Protein AF-A0A6B2XLV7-F1 (afdb_monomer)

Radius of gyration: 21.59 Å; Cα contacts (8 Å, |Δi|>4): 148; chains: 1; bounding box: 48×27×60 Å

Mean predicted aligned error: 5.53 Å

Sequence (142 aa):
NLVAAGLMEIRGSVLVAADGTETEVDAIVFGTGFHVTDMPIADRVVGVDGKTLAEVWKDGMQSLRGATAAGFPNWMTIIGPNTGLGNSSMILMIESQLNYMADYMRQLGVLGGKVALAARPSAINAWNRQVQARMERTVWNT

Structure (mmCIF, N/CA/C/O backbone):
data_AF-A0A6B2XLV7-F1
#
_entry.id   AF-A0A6B2XLV7-F1
#
loop_
_atom_site.group_PDB
_atom_site.id
_atom_site.type_symbol
_atom_site.label_atom_id
_atom_site.label_alt_id
_atom_site.label_comp_id
_atom_site.label_asym_id
_atom_site.label_entity_id
_atom_site.label_seq_id
_atom_site.pdbx_PDB_ins_code
_atom_site.Cartn_x
_atom_site.Cartn_y
_atom_site.Cartn_z
_atom_site.occupancy
_atom_site.B_iso_or_equiv
_atom_site.auth_seq_id
_atom_site.auth_comp_id
_atom_site.auth_asym_id
_atom_site.auth_atom_id
_atom_site.pdbx_PDB_model_num
ATOM 1 N N . ASN A 1 1 ? -13.350 5.713 32.401 1.00 79.94 1 ASN A N 1
ATOM 2 C CA . ASN A 1 1 ? -14.047 4.419 32.257 1.00 79.94 1 ASN A CA 1
ATOM 3 C C . ASN A 1 1 ? -13.657 3.801 30.931 1.00 79.94 1 ASN A C 1
ATOM 5 O O . ASN A 1 1 ? -13.787 4.474 29.920 1.00 79.94 1 ASN A O 1
ATOM 9 N N . LEU A 1 2 ? -13.109 2.586 30.949 1.00 92.56 2 LEU A N 1
ATOM 10 C CA . LEU A 1 2 ? -12.766 1.803 29.758 1.00 92.56 2 LEU A CA 1
ATOM 11 C C . LEU A 1 2 ? -13.745 0.628 29.675 1.00 92.56 2 LEU A C 1
ATOM 13 O O . LEU A 1 2 ? -13.930 -0.055 30.679 1.00 92.56 2 LEU A O 1
ATOM 17 N N . VAL A 1 3 ? -14.325 0.387 28.499 1.00 95.00 3 VAL A N 1
ATOM 18 C CA . VAL A 1 3 ? -15.111 -0.819 28.203 1.00 95.00 3 VAL A CA 1
ATOM 19 C C . VAL A 1 3 ? -14.252 -1.716 27.315 1.00 95.00 3 VAL A C 1
ATOM 21 O O . VAL A 1 3 ? -13.879 -1.320 26.214 1.00 95.00 3 VAL A O 1
ATOM 24 N N . ALA A 1 4 ? -13.879 -2.897 27.810 1.00 95.69 4 ALA A N 1
ATOM 25 C CA . ALA A 1 4 ? -12.957 -3.821 27.139 1.00 95.69 4 ALA A CA 1
ATOM 26 C C . ALA A 1 4 ? -13.686 -4.831 26.226 1.00 95.69 4 ALA A C 1
ATOM 28 O O . ALA A 1 4 ? -13.290 -5.991 26.127 1.00 95.69 4 ALA A O 1
ATOM 29 N N . ALA A 1 5 ? -14.756 -4.385 25.566 1.00 96.50 5 ALA A N 1
ATOM 30 C CA . ALA A 1 5 ? -15.557 -5.156 24.621 1.00 96.50 5 ALA A CA 1
ATOM 31 C C . ALA A 1 5 ? -15.831 -4.310 23.367 1.00 96.50 5 ALA A C 1
ATOM 33 O O . ALA A 1 5 ? -15.890 -3.083 23.434 1.00 96.50 5 ALA A O 1
ATOM 34 N N . GLY A 1 6 ? -15.968 -4.963 22.209 1.00 95.75 6 GLY A N 1
ATOM 35 C CA . GLY A 1 6 ? -16.244 -4.273 20.946 1.00 95.75 6 GLY A CA 1
ATOM 36 C C . GLY A 1 6 ? -17.617 -3.597 20.947 1.00 95.75 6 GLY A C 1
ATOM 37 O O . GLY A 1 6 ? -18.564 -4.120 21.536 1.00 95.75 6 GLY A O 1
ATOM 38 N N . LEU A 1 7 ? -17.731 -2.451 20.271 1.00 96.62 7 LEU A N 1
ATOM 39 C CA . LEU A 1 7 ? -19.017 -1.798 20.018 1.00 96.62 7 LEU A CA 1
ATOM 40 C C . LEU A 1 7 ? -19.861 -2.678 19.084 1.00 96.62 7 LEU A C 1
ATOM 42 O O . LEU A 1 7 ? -19.409 -3.003 17.986 1.00 96.62 7 LEU A O 1
ATOM 46 N N . MET A 1 8 ? -21.074 -3.034 19.507 1.00 97.50 8 MET A N 1
ATOM 47 C CA . MET A 1 8 ? -22.001 -3.865 18.727 1.00 97.50 8 MET A CA 1
ATOM 48 C C . MET A 1 8 ? -23.105 -3.052 18.063 1.00 97.50 8 MET A C 1
ATOM 50 O O . MET A 1 8 ? -23.476 -3.330 16.925 1.00 97.50 8 MET A O 1
ATOM 54 N N . GLU A 1 9 ? -23.650 -2.068 18.775 1.00 97.50 9 GLU A N 1
ATOM 55 C CA . GLU A 1 9 ? -24.818 -1.317 18.325 1.00 97.50 9 GLU A CA 1
ATOM 56 C C . GLU A 1 9 ? -24.784 0.117 18.866 1.00 97.50 9 GLU A C 1
ATOM 58 O O . GLU A 1 9 ? -24.305 0.369 19.974 1.00 97.50 9 GLU A O 1
ATOM 63 N N . ILE A 1 10 ? -25.314 1.057 18.081 1.00 97.81 10 ILE A N 1
ATOM 64 C CA . ILE A 1 10 ? -25.562 2.441 18.492 1.00 97.81 10 ILE A CA 1
ATOM 65 C C . ILE A 1 10 ? -27.080 2.645 18.505 1.00 97.81 10 ILE A C 1
ATOM 67 O O . ILE A 1 10 ? -27.721 2.594 17.453 1.00 97.81 10 ILE A O 1
ATOM 71 N N . ARG A 1 11 ? -27.654 2.888 19.686 1.00 97.38 11 ARG A N 1
ATOM 72 C CA . ARG A 1 11 ? -29.086 3.135 19.911 1.00 97.38 11 ARG A CA 1
ATOM 73 C C . ARG A 1 11 ? -29.302 4.583 20.339 1.00 97.38 11 ARG A C 1
ATOM 75 O O . ARG A 1 11 ? -29.345 4.896 21.526 1.00 97.38 11 ARG A O 1
ATOM 82 N N . GLY A 1 12 ? -29.428 5.490 19.372 1.00 96.06 12 GLY A N 1
ATOM 83 C CA . GLY A 1 12 ? -29.506 6.923 19.675 1.00 96.06 12 GLY A CA 1
ATOM 84 C C . GLY A 1 12 ? -28.223 7.406 20.361 1.00 96.06 12 GLY A C 1
ATOM 85 O O . GLY A 1 12 ? -27.153 7.301 19.767 1.00 96.06 12 GLY A O 1
ATOM 86 N N . SER A 1 13 ? -28.329 7.907 21.596 1.00 96.94 13 SER A N 1
ATOM 87 C CA . SER A 1 13 ? -27.188 8.311 22.438 1.00 96.94 13 SER A CA 1
ATOM 88 C C . SER A 1 13 ? -26.544 7.152 23.209 1.00 96.94 13 SER A C 1
ATOM 90 O O . SER A 1 13 ? -25.517 7.355 23.852 1.00 96.94 13 SER A O 1
ATOM 92 N N . VAL A 1 14 ? -27.106 5.938 23.160 1.00 97.81 14 VAL A N 1
ATOM 93 C CA . VAL A 1 14 ? -26.622 4.782 23.928 1.00 97.81 14 VAL A CA 1
ATOM 94 C C . VAL A 1 14 ? -25.760 3.869 23.058 1.00 97.81 14 VAL A C 1
ATOM 96 O O . VAL A 1 14 ? -26.204 3.354 22.031 1.00 97.81 14 VAL A O 1
ATOM 99 N N . LEU A 1 15 ? -24.523 3.631 23.487 1.00 97.44 15 LEU A N 1
ATOM 100 C CA . LEU A 1 15 ? -23.607 2.650 22.907 1.00 97.44 15 LEU A CA 1
ATOM 101 C C . LEU A 1 15 ? -23.760 1.308 23.620 1.00 97.44 15 LEU A C 1
ATOM 103 O O . LEU A 1 15 ? -23.688 1.270 24.847 1.00 97.44 15 LEU A O 1
ATOM 107 N N . VAL A 1 16 ? -23.913 0.222 22.858 1.00 97.94 16 VAL A N 1
ATOM 108 C CA . VAL A 1 16 ? -24.034 -1.146 23.385 1.00 97.94 16 VAL A CA 1
ATOM 109 C C . VAL A 1 16 ? -22.785 -1.942 23.022 1.00 97.94 16 VAL A C 1
ATOM 111 O O . VAL A 1 16 ? -22.476 -2.138 21.841 1.00 97.94 16 VAL A O 1
ATOM 114 N N . ALA A 1 17 ? -22.056 -2.404 24.033 1.00 97.38 17 ALA A N 1
ATOM 115 C CA . ALA A 1 17 ? -20.879 -3.245 23.865 1.00 97.38 17 ALA A CA 1
ATOM 116 C C . ALA A 1 17 ? -21.243 -4.739 23.784 1.00 97.38 17 ALA A C 1
ATOM 118 O O . ALA A 1 17 ? -22.327 -5.162 24.185 1.00 97.38 17 ALA A O 1
ATOM 119 N N . ALA A 1 18 ? -20.322 -5.562 23.280 1.00 97.81 18 ALA A N 1
ATOM 120 C CA . ALA A 1 18 ? -20.532 -7.003 23.100 1.00 97.81 18 ALA A CA 1
ATOM 121 C C . ALA A 1 18 ? -20.754 -7.789 24.404 1.00 97.81 18 ALA A C 1
ATOM 123 O O . ALA A 1 18 ? -21.301 -8.888 24.365 1.00 97.81 18 ALA A O 1
ATOM 124 N N . ASP A 1 19 ? -20.352 -7.235 25.548 1.00 97.12 19 ASP A N 1
ATOM 125 C CA . ASP A 1 19 ? -20.612 -7.797 26.878 1.00 97.12 19 ASP A CA 1
ATOM 126 C C . ASP A 1 19 ? -21.960 -7.346 27.476 1.00 97.12 19 ASP A C 1
ATOM 128 O O . ASP A 1 19 ? -22.296 -7.724 28.598 1.00 97.12 19 ASP A O 1
ATOM 132 N N . GLY A 1 20 ? -22.741 -6.557 26.729 1.00 96.62 20 GLY A N 1
ATOM 133 C CA . GLY A 1 20 ? -24.017 -5.992 27.161 1.00 96.62 20 GLY A CA 1
ATOM 134 C C . GLY A 1 20 ? -23.899 -4.674 27.929 1.00 96.62 20 GLY A C 1
ATOM 135 O O . GLY A 1 20 ? -24.927 -4.130 28.327 1.00 96.62 20 GLY A O 1
ATOM 136 N N . THR A 1 21 ? -22.691 -4.140 28.137 1.00 97.38 21 THR A N 1
ATOM 137 C CA . THR A 1 21 ? -22.509 -2.826 28.769 1.00 97.38 21 THR A CA 1
ATOM 138 C C . THR A 1 21 ? -23.133 -1.733 27.904 1.00 97.38 21 THR A C 1
ATOM 140 O O . THR A 1 21 ? -22.852 -1.644 26.708 1.00 97.38 21 THR A O 1
ATOM 143 N N . GLU A 1 22 ? -23.933 -0.868 28.525 1.00 97.50 22 GLU A N 1
ATOM 144 C CA . GLU A 1 22 ? -24.535 0.299 27.883 1.00 97.50 22 GLU A CA 1
ATOM 145 C C . GLU A 1 22 ? -23.896 1.592 28.408 1.00 97.50 22 GLU A C 1
ATOM 147 O O . GLU A 1 22 ? -23.592 1.720 29.597 1.00 97.50 22 GLU A O 1
ATOM 152 N N . THR A 1 23 ? -23.635 2.557 27.527 1.00 96.38 23 THR A N 1
ATOM 153 C CA . THR A 1 23 ? -23.081 3.868 27.905 1.00 96.38 23 THR A CA 1
ATOM 154 C C . THR A 1 23 ? -23.735 4.970 27.091 1.00 96.38 23 THR A C 1
ATOM 156 O O . THR A 1 23 ? -23.701 4.935 25.864 1.00 96.38 23 THR A O 1
ATOM 159 N N . GLU A 1 24 ? -24.307 5.959 27.773 1.00 97.31 24 GLU A N 1
ATOM 160 C CA . GLU A 1 24 ? -24.836 7.161 27.134 1.00 97.31 24 GLU A CA 1
ATOM 161 C C . GLU A 1 24 ? -23.705 8.149 26.821 1.00 97.31 24 GLU A C 1
ATOM 163 O O . GLU A 1 24 ? -22.814 8.369 27.647 1.00 97.31 24 GLU A O 1
ATOM 168 N N . VAL A 1 25 ? -23.722 8.715 25.615 1.00 96.50 25 VAL A N 1
ATOM 169 C CA . VAL A 1 25 ? -22.710 9.659 25.132 1.00 96.50 25 VAL A CA 1
ATOM 170 C C . VAL A 1 25 ? -23.345 10.812 24.361 1.00 96.50 25 VAL A C 1
ATOM 172 O O . VAL A 1 25 ? -24.328 10.638 23.644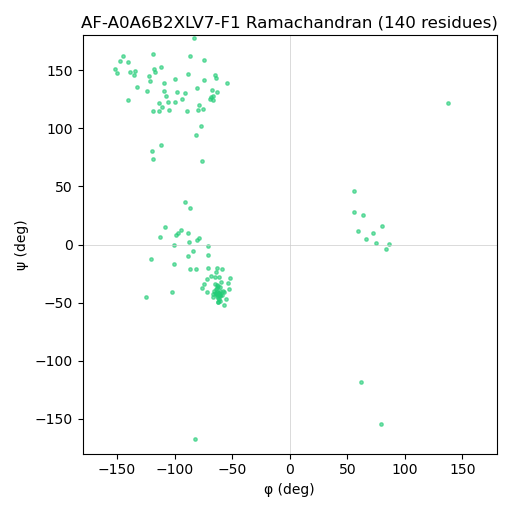 1.00 96.50 25 VAL A O 1
ATOM 175 N N . ASP A 1 26 ? -22.711 11.980 24.436 1.00 98.00 26 ASP A N 1
ATOM 176 C CA . ASP A 1 26 ? -23.093 13.154 23.641 1.00 98.00 26 ASP A CA 1
ATOM 177 C C . ASP A 1 26 ? -22.436 13.170 22.249 1.00 98.00 26 ASP A C 1
ATOM 179 O O . ASP A 1 26 ? -22.897 13.856 21.337 1.00 98.00 26 ASP A O 1
ATOM 183 N N . ALA A 1 27 ? -21.329 12.437 22.073 1.00 96.69 27 ALA A N 1
ATOM 184 C CA . ALA A 1 27 ? -20.563 12.391 20.832 1.00 96.69 27 ALA A CA 1
ATOM 185 C C . ALA A 1 27 ? -19.832 11.053 20.652 1.00 96.69 27 ALA A C 1
ATOM 187 O O . ALA A 1 27 ? -19.408 10.419 21.619 1.00 96.69 27 ALA A O 1
ATOM 188 N N . ILE A 1 28 ? -19.628 10.659 19.390 1.00 95.31 28 ILE A N 1
ATOM 189 C CA . ILE A 1 28 ? -18.915 9.437 18.998 1.00 95.31 28 ILE A CA 1
ATOM 190 C C . ILE A 1 28 ? -17.764 9.814 18.064 1.00 95.31 28 ILE A C 1
ATOM 192 O O . ILE A 1 28 ? -17.957 10.544 17.092 1.00 95.31 28 ILE A O 1
ATOM 196 N N . VAL A 1 29 ? -16.570 9.280 18.334 1.00 95.44 29 VAL A N 1
ATOM 197 C CA . VAL A 1 29 ? -15.388 9.430 17.472 1.00 95.44 29 VAL A CA 1
ATOM 198 C C . VAL A 1 29 ? -14.942 8.051 16.991 1.00 95.44 29 VAL A C 1
ATOM 200 O O . VAL A 1 29 ? -14.496 7.225 17.785 1.00 95.44 29 VAL A O 1
ATOM 203 N N . PHE A 1 30 ? -15.030 7.800 15.682 1.00 94.50 30 PHE A N 1
ATOM 204 C CA . PHE A 1 30 ? -14.564 6.549 15.080 1.00 94.50 30 PHE A CA 1
ATOM 205 C C . PHE A 1 30 ? -13.051 6.576 14.854 1.00 94.50 30 PHE A C 1
ATOM 207 O O . PHE A 1 30 ? -12.557 7.037 13.828 1.00 94.50 30 PHE A O 1
ATOM 214 N N . GLY A 1 31 ? -12.311 6.041 15.823 1.00 93.06 31 GLY A N 1
ATOM 215 C CA . GLY A 1 31 ? -10.873 5.780 15.718 1.00 93.06 31 GLY A CA 1
ATOM 216 C C . GLY A 1 31 ? -10.537 4.419 15.094 1.00 93.06 31 GLY A C 1
ATOM 217 O O . GLY A 1 31 ? -9.551 3.809 15.489 1.00 93.06 31 GLY A O 1
ATOM 218 N N . THR A 1 32 ? -11.359 3.904 14.174 1.00 91.75 32 THR A N 1
ATOM 219 C CA . THR A 1 32 ? -11.266 2.525 13.642 1.00 91.75 32 THR A CA 1
ATOM 220 C C . THR A 1 32 ? -10.203 2.333 12.553 1.00 91.75 32 THR A C 1
ATOM 222 O O . THR A 1 32 ? -10.079 1.242 12.003 1.00 91.75 32 THR A O 1
ATOM 225 N N . GLY A 1 33 ? -9.422 3.371 12.240 1.00 89.94 33 GLY A N 1
ATOM 226 C CA . GLY A 1 33 ? -8.363 3.325 11.230 1.00 89.94 33 GLY A CA 1
ATOM 227 C C . GLY A 1 33 ? -8.873 3.448 9.790 1.00 89.94 33 GLY A C 1
ATOM 228 O O . GLY A 1 33 ? -9.913 4.053 9.538 1.00 89.94 33 GLY A O 1
ATOM 229 N N . PHE A 1 34 ? -8.102 2.902 8.844 1.00 83.88 34 PHE A N 1
ATOM 230 C CA . PHE A 1 34 ? -8.338 2.990 7.398 1.00 83.88 34 PHE A CA 1
ATOM 231 C C . PHE A 1 34 ? -8.016 1.657 6.710 1.00 83.88 34 PHE A C 1
ATOM 233 O O . PHE A 1 34 ? -7.182 0.891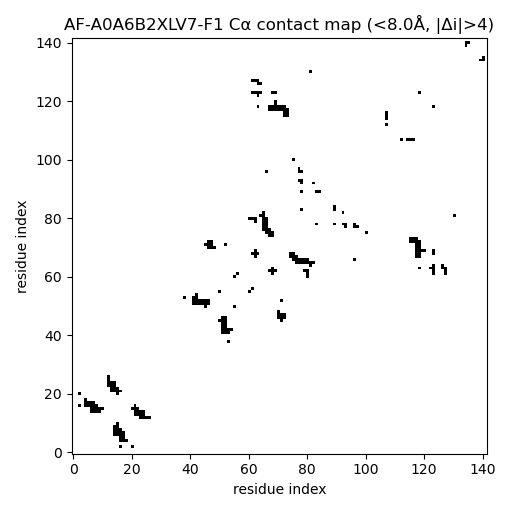 7.197 1.00 83.88 34 PHE A O 1
ATOM 240 N N . HIS A 1 35 ? -8.598 1.419 5.533 1.00 78.19 35 HIS A N 1
ATOM 241 C CA . HIS A 1 35 ? -8.162 0.344 4.640 1.00 78.19 35 HIS A CA 1
ATOM 242 C C . HIS A 1 35 ? -6.883 0.769 3.904 1.00 78.19 35 HIS A C 1
ATOM 244 O O . HIS A 1 35 ? -6.919 1.566 2.972 1.00 78.19 35 HIS A O 1
ATOM 250 N N . VAL A 1 36 ? -5.729 0.272 4.358 1.00 70.19 36 VAL A N 1
ATOM 251 C CA . VAL A 1 36 ? -4.402 0.710 3.870 1.00 70.19 36 VAL A CA 1
ATOM 252 C C . VAL A 1 36 ? -4.005 0.038 2.548 1.00 70.19 36 VAL A C 1
ATOM 254 O O . VAL A 1 36 ? -3.155 0.542 1.821 1.00 70.19 36 VAL A O 1
ATOM 257 N N . THR A 1 37 ? -4.612 -1.103 2.225 1.00 67.69 37 THR A N 1
ATOM 258 C CA . THR A 1 37 ? -4.344 -1.862 0.993 1.00 67.69 37 THR A CA 1
ATOM 259 C C . THR A 1 37 ? -5.207 -1.433 -0.186 1.00 67.69 37 THR A C 1
ATOM 261 O O . THR A 1 37 ? -4.949 -1.866 -1.309 1.00 67.69 37 THR A O 1
ATOM 264 N N . ASP A 1 38 ? -6.217 -0.599 0.049 1.00 71.31 38 ASP A N 1
ATOM 265 C CA . ASP A 1 38 ? -7.111 -0.150 -1.006 1.00 71.31 38 ASP A CA 1
ATOM 266 C C . ASP A 1 38 ? -6.386 0.894 -1.848 1.00 71.31 38 ASP A C 1
ATOM 268 O O . ASP A 1 38 ? -6.029 1.977 -1.381 1.00 71.31 38 ASP A O 1
ATOM 272 N N . MET A 1 39 ? -6.181 0.576 -3.123 1.00 78.88 39 MET A N 1
ATOM 273 C CA . MET A 1 39 ? -5.569 1.485 -4.079 1.00 78.88 39 MET A CA 1
ATOM 274 C C . MET A 1 39 ? -6.560 1.744 -5.219 1.00 78.88 39 MET A C 1
ATOM 276 O O . MET A 1 39 ? -6.412 1.152 -6.283 1.00 78.88 39 MET A O 1
ATOM 280 N N . PRO A 1 40 ? -7.556 2.645 -5.051 1.00 84.38 40 PRO A N 1
ATOM 281 C CA . PRO A 1 40 ? -8.621 2.866 -6.044 1.00 84.38 40 PRO A CA 1
ATOM 282 C C . PRO A 1 40 ? -8.121 3.286 -7.432 1.00 84.38 40 PRO A C 1
ATOM 284 O O . PRO A 1 40 ? -8.820 3.170 -8.435 1.00 84.38 40 PRO A O 1
ATOM 287 N N . ILE A 1 41 ? -6.900 3.824 -7.508 1.00 87.62 41 ILE A N 1
ATOM 288 C CA . ILE A 1 41 ? -6.255 4.133 -8.784 1.00 87.62 41 ILE A CA 1
ATOM 289 C C . ILE A 1 41 ? -5.887 2.860 -9.566 1.00 87.62 41 ILE A C 1
ATOM 291 O O . ILE A 1 41 ? -5.864 2.899 -10.792 1.00 87.62 41 ILE A O 1
ATOM 295 N N . ALA A 1 42 ? -5.648 1.732 -8.893 1.00 91.94 42 ALA A N 1
ATOM 296 C CA . ALA A 1 42 ? -5.240 0.475 -9.513 1.00 91.94 42 ALA A CA 1
ATOM 297 C C . ALA A 1 42 ? -6.318 -0.115 -10.442 1.00 91.94 42 ALA A C 1
ATOM 299 O O . ALA A 1 42 ? -5.969 -0.743 -11.439 1.00 91.94 42 ALA A O 1
ATOM 300 N N . ASP A 1 43 ? -7.601 0.162 -10.191 1.00 94.25 43 ASP A N 1
ATOM 301 C CA . ASP A 1 43 ? -8.705 -0.219 -11.087 1.00 94.25 43 ASP A CA 1
ATOM 302 C C . ASP A 1 43 ? -8.735 0.597 -12.387 1.00 94.25 43 ASP A C 1
ATOM 304 O O . ASP A 1 43 ? -9.343 0.193 -13.375 1.00 94.25 43 ASP A O 1
ATOM 308 N N . ARG A 1 44 ? -8.083 1.766 -12.401 1.00 94.94 44 ARG A N 1
ATOM 309 C CA . ARG A 1 44 ? -8.072 2.691 -13.546 1.00 94.94 44 ARG A CA 1
ATOM 310 C C . ARG A 1 44 ? -6.801 2.606 -14.383 1.00 94.94 44 ARG A C 1
ATOM 312 O O . ARG A 1 44 ? -6.780 3.109 -15.503 1.00 94.94 44 ARG A O 1
ATOM 319 N N . VAL A 1 45 ? -5.735 2.012 -13.851 1.00 96.06 45 VAL A N 1
ATOM 320 C CA . VAL A 1 45 ? -4.468 1.850 -14.571 1.00 96.06 45 VAL A CA 1
ATOM 321 C C . VAL A 1 45 ? -4.508 0.532 -15.333 1.00 96.06 45 VAL A C 1
ATOM 323 O O . VAL A 1 45 ? -4.531 -0.528 -14.717 1.00 96.06 45 VAL A O 1
ATOM 326 N N . VAL A 1 46 ? -4.478 0.602 -16.664 1.00 97.38 46 VAL A N 1
ATOM 327 C CA . VAL A 1 46 ? -4.495 -0.567 -17.556 1.00 97.38 46 VAL A CA 1
ATOM 328 C C . VAL A 1 46 ? -3.113 -0.759 -18.176 1.00 97.38 46 VAL A C 1
ATOM 330 O O . VAL A 1 46 ? -2.526 0.182 -18.712 1.00 97.38 46 VAL A O 1
ATOM 333 N N . GLY A 1 47 ? -2.578 -1.973 -18.066 1.00 96.44 47 GLY A N 1
ATOM 334 C CA . GLY A 1 47 ? -1.277 -2.352 -18.607 1.00 96.44 47 GLY A CA 1
ATOM 335 C C . GLY A 1 47 ? -1.336 -2.735 -20.085 1.00 96.44 47 GLY A C 1
ATOM 336 O O . GLY A 1 47 ? -2.400 -2.795 -20.700 1.00 96.44 47 GLY A O 1
ATOM 337 N N . VAL A 1 48 ? -0.175 -3.050 -20.660 1.00 96.69 48 VAL A N 1
ATOM 338 C CA . VAL A 1 48 ? -0.050 -3.416 -22.087 1.00 96.69 48 VAL A CA 1
ATOM 339 C C . VAL A 1 48 ? -0.790 -4.703 -22.457 1.00 96.69 48 VAL A C 1
ATOM 341 O O . VAL A 1 48 ? -1.176 -4.868 -23.608 1.00 96.69 48 VAL A O 1
ATOM 344 N N . ASP A 1 49 ? -1.032 -5.578 -21.480 1.00 95.62 49 ASP A N 1
ATOM 345 C CA . ASP A 1 49 ? -1.763 -6.837 -21.661 1.00 95.62 49 ASP A CA 1
ATOM 346 C C . ASP A 1 49 ? -3.285 -6.672 -21.473 1.00 95.62 49 ASP A C 1
ATOM 348 O O . ASP A 1 49 ? -4.009 -7.660 -21.353 1.00 95.62 49 ASP A O 1
ATOM 352 N N . GLY A 1 50 ? -3.782 -5.431 -21.383 1.00 97.00 50 GLY A N 1
ATOM 353 C CA . GLY A 1 50 ? -5.206 -5.116 -21.217 1.00 97.00 50 GLY A CA 1
ATOM 354 C C . GLY A 1 50 ? -5.768 -5.359 -19.813 1.00 97.00 50 GLY A C 1
ATOM 355 O O . GLY A 1 50 ? -6.952 -5.124 -19.593 1.00 97.00 50 GLY A O 1
ATOM 356 N N . LYS A 1 51 ? -4.934 -5.802 -18.864 1.00 97.38 51 LYS A N 1
ATOM 357 C CA . LYS A 1 51 ? -5.311 -6.019 -17.461 1.00 97.38 51 LYS A CA 1
ATOM 358 C C . LYS A 1 51 ? -5.125 -4.764 -16.621 1.00 97.38 51 LYS A C 1
ATOM 360 O O . LYS A 1 51 ? -4.174 -4.005 -16.845 1.00 97.38 51 LYS A O 1
ATOM 365 N N . THR A 1 52 ? -5.985 -4.567 -15.630 1.00 97.25 52 THR A N 1
ATOM 366 C CA . THR A 1 52 ? -5.818 -3.491 -14.649 1.00 97.25 52 THR A CA 1
ATOM 367 C C . THR A 1 52 ? -4.707 -3.822 -13.651 1.00 97.25 52 THR A C 1
ATOM 369 O O . THR A 1 52 ? -4.340 -4.982 -13.441 1.00 97.25 52 THR A O 1
ATOM 372 N N . LEU A 1 53 ? -4.150 -2.799 -13.005 1.00 95.50 53 LEU A N 1
ATOM 373 C CA . LEU A 1 53 ? -3.173 -2.987 -11.934 1.00 95.50 53 LEU A CA 1
ATOM 374 C C . LEU A 1 53 ? -3.791 -3.732 -10.742 1.00 95.50 53 LEU A C 1
ATOM 376 O O . LEU A 1 53 ? -3.122 -4.572 -10.144 1.00 95.50 53 LEU A O 1
ATOM 380 N N . ALA A 1 54 ? -5.075 -3.492 -10.455 1.00 94.62 54 ALA A N 1
ATOM 381 C CA . ALA A 1 54 ? -5.823 -4.231 -9.440 1.00 94.62 54 ALA A CA 1
ATOM 382 C C . ALA A 1 54 ? -5.896 -5.735 -9.763 1.00 94.62 54 ALA A C 1
ATOM 384 O O . ALA A 1 54 ? -5.613 -6.563 -8.898 1.00 94.62 54 ALA A O 1
ATOM 385 N N . GLU A 1 55 ? -6.173 -6.107 -11.018 1.00 95.31 55 GLU A N 1
ATOM 386 C CA . GLU A 1 55 ? -6.186 -7.513 -11.450 1.00 95.31 55 GLU A CA 1
ATOM 387 C C . GLU A 1 55 ? -4.814 -8.183 -11.323 1.00 95.31 55 GLU A C 1
ATOM 389 O O . GLU A 1 55 ? -4.733 -9.362 -10.970 1.00 95.31 55 GLU A O 1
ATOM 394 N N . VAL A 1 56 ? -3.734 -7.448 -11.609 1.00 94.12 56 VAL A N 1
ATOM 395 C CA . VAL A 1 56 ? -2.356 -7.952 -11.487 1.00 94.12 56 VAL A CA 1
ATOM 396 C C . VAL A 1 56 ? -1.934 -8.107 -10.022 1.00 94.12 56 VAL A C 1
ATOM 398 O O . VAL A 1 56 ? -1.132 -8.985 -9.709 1.00 94.12 56 VAL A O 1
ATOM 401 N N . TRP A 1 57 ? -2.468 -7.288 -9.119 1.00 93.06 57 TRP A N 1
ATOM 402 C CA . TRP A 1 57 ? -2.096 -7.268 -7.702 1.00 93.06 57 TRP A CA 1
ATOM 403 C C . TRP A 1 57 ? -3.050 -8.000 -6.756 1.00 93.06 57 TRP A C 1
ATOM 405 O O . TRP A 1 57 ? -2.769 -8.063 -5.558 1.00 93.06 57 TRP A O 1
ATOM 415 N N . LYS A 1 58 ? -4.132 -8.591 -7.269 1.00 91.00 58 LYS A N 1
ATOM 416 C CA . LYS A 1 58 ? -5.166 -9.265 -6.467 1.00 91.00 58 LYS A CA 1
ATOM 417 C C . LYS A 1 58 ? -4.633 -10.340 -5.503 1.00 91.00 58 LYS A C 1
ATOM 419 O O . LYS A 1 58 ? -5.182 -10.501 -4.422 1.00 91.00 58 LYS A O 1
ATOM 424 N N . ASP A 1 59 ? -3.559 -11.041 -5.879 1.00 89.19 59 ASP A N 1
ATOM 425 C CA . ASP A 1 59 ? -2.967 -12.143 -5.099 1.00 89.19 59 ASP A CA 1
ATOM 426 C C . ASP A 1 59 ? -1.744 -11.691 -4.274 1.00 89.19 59 ASP A C 1
ATOM 428 O O . ASP A 1 59 ? -1.019 -12.507 -3.704 1.00 89.19 59 ASP A O 1
ATOM 432 N N . GLY A 1 60 ? -1.482 -10.384 -4.232 1.00 89.12 60 GLY A N 1
ATOM 433 C CA . GLY A 1 60 ? -0.346 -9.795 -3.537 1.00 89.12 60 GLY A CA 1
ATOM 434 C C . GLY A 1 60 ? 0.314 -8.705 -4.368 1.00 89.12 60 GLY A C 1
ATOM 435 O O . GLY A 1 60 ? 0.812 -8.934 -5.472 1.00 89.12 60 GLY A O 1
ATOM 436 N N . MET A 1 61 ? 0.367 -7.499 -3.809 1.00 91.44 61 MET A N 1
ATOM 437 C CA . MET A 1 61 ? 0.998 -6.370 -4.474 1.00 91.44 61 MET A CA 1
ATOM 438 C C . MET A 1 61 ? 2.517 -6.548 -4.561 1.00 91.44 61 MET A C 1
ATOM 440 O O . MET A 1 61 ? 3.208 -6.693 -3.552 1.00 91.44 61 MET A O 1
ATOM 444 N N . GLN A 1 62 ? 3.057 -6.457 -5.775 1.00 92.56 62 GLN A 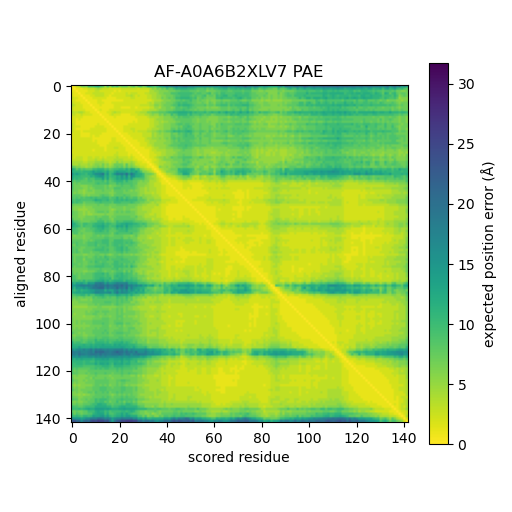N 1
ATOM 445 C CA . GLN A 1 62 ? 4.492 -6.556 -6.029 1.00 92.56 62 GLN A CA 1
ATOM 446 C C . GLN A 1 62 ? 4.960 -5.441 -6.953 1.00 92.56 62 GLN A C 1
ATOM 448 O O . GLN A 1 62 ? 4.360 -5.156 -7.989 1.00 92.56 62 GLN A O 1
ATOM 453 N N . SER A 1 63 ? 6.084 -4.831 -6.593 1.00 94.62 63 SER A N 1
ATOM 454 C CA . SER A 1 63 ? 6.728 -3.802 -7.402 1.00 94.62 63 SER A CA 1
ATOM 455 C C . SER A 1 63 ? 8.245 -3.853 -7.253 1.00 94.62 63 SER A C 1
ATOM 457 O O . SER A 1 63 ? 8.784 -4.377 -6.273 1.00 94.62 63 SER A O 1
ATOM 459 N N . LEU A 1 64 ? 8.952 -3.304 -8.236 1.00 95.88 64 LEU A N 1
ATOM 460 C CA . LEU A 1 64 ? 10.378 -3.038 -8.127 1.00 95.88 64 LEU A CA 1
ATOM 461 C C . LEU A 1 64 ? 10.564 -1.761 -7.301 1.00 95.88 64 LEU A C 1
ATOM 463 O O . LEU A 1 64 ? 10.076 -0.695 -7.681 1.00 95.88 64 LEU A O 1
ATOM 467 N N . ARG A 1 65 ? 11.279 -1.876 -6.172 1.00 94.12 65 ARG A N 1
ATOM 468 C CA . ARG A 1 65 ? 11.602 -0.756 -5.263 1.00 94.12 65 ARG A CA 1
ATOM 469 C C . ARG A 1 65 ? 10.384 0.024 -4.754 1.00 94.12 65 ARG A C 1
ATOM 471 O O . ARG A 1 65 ? 10.489 1.214 -4.472 1.00 94.12 65 ARG A O 1
ATOM 478 N N . GLY A 1 66 ? 9.224 -0.624 -4.668 1.00 93.62 66 GLY A N 1
ATOM 479 C CA . GLY A 1 66 ? 8.002 0.051 -4.239 1.00 93.62 66 GLY A CA 1
ATOM 480 C C . GLY A 1 66 ? 7.417 1.023 -5.259 1.00 93.62 66 GLY A C 1
ATOM 481 O O . GLY A 1 66 ? 6.544 1.799 -4.889 1.00 93.62 66 GLY A O 1
ATOM 482 N N . ALA A 1 67 ? 7.922 1.045 -6.498 1.00 95.00 67 ALA A N 1
ATOM 483 C CA . ALA A 1 67 ? 7.651 2.129 -7.441 1.00 95.00 67 ALA A CA 1
ATOM 484 C C . ALA A 1 67 ? 7.059 1.666 -8.777 1.00 95.00 67 ALA A C 1
ATOM 486 O O . ALA A 1 67 ? 6.113 2.282 -9.251 1.00 95.00 67 ALA A O 1
ATOM 487 N N . THR A 1 68 ? 7.588 0.608 -9.402 1.00 95.12 68 THR A N 1
ATOM 488 C CA . THR A 1 68 ? 7.180 0.187 -10.762 1.00 95.12 68 THR A CA 1
ATOM 489 C C . THR A 1 68 ? 6.661 -1.249 -10.797 1.00 95.12 68 THR A C 1
ATOM 491 O O . THR A 1 68 ? 7.175 -2.120 -10.091 1.00 95.12 68 THR A O 1
ATOM 494 N N . ALA A 1 69 ? 5.664 -1.512 -11.644 1.00 94.75 69 ALA A N 1
ATOM 495 C CA . ALA A 1 69 ? 5.078 -2.836 -11.866 1.00 94.75 69 ALA A CA 1
ATOM 496 C C . ALA A 1 69 ? 5.396 -3.362 -13.281 1.00 94.75 69 ALA A C 1
ATOM 498 O O . ALA A 1 69 ? 5.617 -2.589 -14.216 1.00 94.75 69 ALA A O 1
ATOM 499 N N . ALA A 1 70 ? 5.445 -4.686 -13.448 1.00 94.88 70 ALA A N 1
ATOM 500 C CA . ALA A 1 70 ? 5.632 -5.304 -14.762 1.00 94.88 70 ALA A CA 1
ATOM 501 C C . ALA A 1 70 ? 4.336 -5.212 -15.576 1.00 94.88 70 ALA A C 1
ATOM 503 O O . ALA A 1 70 ? 3.255 -5.364 -15.022 1.00 94.88 70 ALA A O 1
ATOM 504 N N . GLY A 1 71 ? 4.451 -4.967 -16.883 1.00 95.81 71 GLY A N 1
ATOM 505 C CA . GLY A 1 71 ? 3.293 -4.768 -17.767 1.00 95.81 71 GLY A CA 1
ATOM 506 C C . GLY A 1 71 ? 2.728 -3.341 -17.764 1.00 95.81 71 GLY A C 1
ATOM 507 O O . GLY A 1 71 ? 1.853 -3.034 -18.569 1.00 95.81 71 GLY A O 1
ATOM 508 N N . PHE A 1 72 ? 3.270 -2.445 -16.932 1.00 96.75 72 PHE A N 1
ATOM 509 C CA . PHE A 1 72 ? 2.850 -1.043 -16.821 1.00 96.75 72 PHE A CA 1
ATOM 510 C C . PHE A 1 72 ? 4.017 -0.106 -17.173 1.00 96.75 72 PHE A C 1
ATOM 512 O O . PHE A 1 72 ? 4.657 0.460 -16.284 1.00 96.75 72 PHE A O 1
ATOM 519 N N . PRO A 1 73 ? 4.377 0.015 -18.464 1.00 94.50 73 PRO A N 1
ATO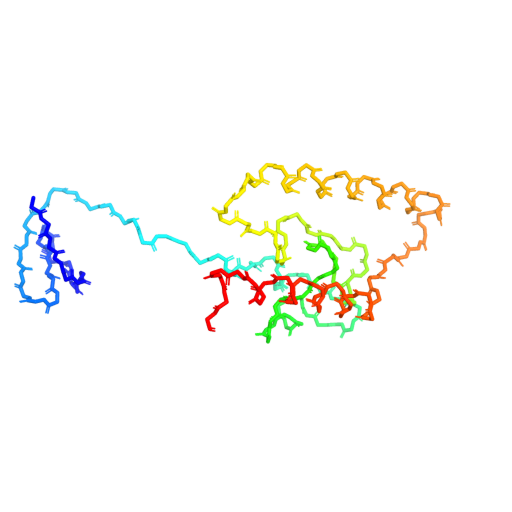M 520 C CA . PRO A 1 73 ? 5.485 0.863 -18.874 1.00 94.50 73 PRO A CA 1
ATOM 521 C C . PRO A 1 73 ? 5.200 2.334 -18.563 1.00 94.50 73 PRO A C 1
ATOM 523 O O . PRO A 1 73 ? 4.073 2.798 -18.717 1.00 94.50 73 PRO A O 1
ATOM 526 N N . ASN A 1 74 ? 6.230 3.078 -18.156 1.00 93.69 74 ASN A N 1
ATOM 527 C CA . ASN A 1 74 ? 6.126 4.501 -17.797 1.00 93.69 74 ASN A CA 1
ATOM 528 C C . ASN A 1 74 ? 5.160 4.826 -16.648 1.00 93.69 74 ASN A C 1
ATOM 530 O O . ASN A 1 74 ? 4.904 5.999 -16.383 1.00 93.69 74 ASN A O 1
ATOM 534 N N . TRP A 1 75 ? 4.694 3.814 -15.919 1.00 93.75 75 TRP A N 1
ATOM 535 C CA . TRP A 1 75 ? 3.919 3.991 -14.704 1.00 93.75 75 TRP A CA 1
ATOM 536 C C . TRP A 1 75 ? 4.817 3.864 -13.469 1.00 93.75 75 TRP A C 1
ATOM 538 O O . TRP A 1 75 ? 5.583 2.906 -13.337 1.00 93.75 75 TRP A O 1
ATOM 548 N N . MET A 1 76 ? 4.703 4.825 -12.552 1.00 93.88 76 MET A N 1
ATOM 549 C CA . MET A 1 76 ? 5.357 4.814 -11.244 1.00 93.88 76 MET A CA 1
ATOM 550 C C . MET A 1 76 ? 4.364 5.229 -10.162 1.00 93.88 76 MET A C 1
ATOM 552 O O . MET A 1 76 ? 3.539 6.113 -10.384 1.00 93.88 76 MET A O 1
ATOM 556 N N . THR A 1 77 ? 4.499 4.647 -8.973 1.00 92.25 77 THR A N 1
ATOM 557 C CA . THR A 1 77 ? 3.796 5.090 -7.766 1.00 92.25 77 THR A CA 1
ATOM 558 C C . THR A 1 77 ? 4.770 5.559 -6.693 1.00 92.25 77 THR A C 1
ATOM 560 O O . THR A 1 77 ? 5.879 5.040 -6.558 1.00 92.25 77 THR A O 1
ATOM 563 N N . ILE A 1 78 ? 4.315 6.530 -5.907 1.00 92.94 78 ILE A N 1
ATOM 564 C CA . ILE A 1 78 ? 4.917 6.933 -4.637 1.00 92.94 78 ILE A CA 1
ATOM 565 C C . ILE A 1 78 ? 4.098 6.278 -3.521 1.00 92.94 78 ILE A C 1
ATOM 567 O O . ILE A 1 78 ? 2.887 6.128 -3.660 1.00 92.94 78 ILE A O 1
ATOM 571 N N . ILE A 1 79 ? 4.760 5.841 -2.453 1.00 91.12 79 ILE A N 1
ATOM 572 C CA . ILE A 1 79 ? 4.191 5.031 -1.366 1.00 91.12 79 ILE A CA 1
ATOM 573 C C . ILE A 1 79 ? 3.544 3.742 -1.914 1.00 91.12 79 ILE A C 1
ATOM 575 O O . ILE A 1 79 ? 2.419 3.375 -1.596 1.00 91.12 79 ILE A O 1
ATOM 579 N N . GLY A 1 80 ? 4.246 3.053 -2.816 1.00 90.44 80 GLY A N 1
ATOM 580 C CA . GLY A 1 80 ? 3.791 1.772 -3.350 1.00 90.44 80 GLY A CA 1
ATOM 581 C C . GLY A 1 80 ? 4.108 0.571 -2.450 1.00 90.44 80 GLY A C 1
ATOM 582 O O . GLY A 1 80 ? 4.518 0.717 -1.293 1.00 90.44 80 GLY A O 1
ATOM 583 N N . PRO A 1 81 ? 3.960 -0.652 -2.980 1.00 90.44 81 PRO A N 1
ATOM 584 C CA . PRO A 1 81 ? 4.106 -1.877 -2.194 1.00 90.44 81 PRO A CA 1
ATOM 585 C C . PRO A 1 81 ? 5.447 -1.962 -1.450 1.00 90.44 81 PRO A C 1
ATOM 587 O O . PRO A 1 81 ? 6.494 -1.648 -2.012 1.00 90.44 81 PRO A O 1
ATOM 590 N N . ASN A 1 82 ? 5.427 -2.429 -0.199 1.00 88.06 82 ASN A N 1
ATOM 591 C CA . ASN A 1 82 ? 6.602 -2.549 0.681 1.00 88.06 82 ASN A CA 1
ATOM 592 C C . ASN A 1 82 ? 7.297 -1.221 1.062 1.00 88.06 82 ASN A C 1
ATOM 594 O O . ASN A 1 82 ? 8.491 -1.227 1.364 1.00 88.06 82 ASN A O 1
ATOM 598 N N . THR A 1 83 ? 6.583 -0.086 1.052 1.00 88.25 83 THR A N 1
ATOM 599 C CA . THR A 1 83 ? 7.146 1.223 1.462 1.00 88.25 83 THR A CA 1
ATOM 600 C C . THR A 1 83 ? 6.434 1.901 2.633 1.00 88.25 83 THR A C 1
ATOM 602 O O . THR A 1 83 ? 6.989 2.825 3.222 1.00 88.25 83 THR A O 1
ATOM 605 N N . GLY A 1 84 ? 5.251 1.417 3.026 1.00 77.75 84 GLY A N 1
ATOM 606 C CA . GLY A 1 84 ? 4.520 1.882 4.208 1.00 77.75 84 GLY A CA 1
ATOM 607 C C . GLY A 1 84 ? 5.118 1.356 5.513 1.00 77.75 84 GLY A C 1
ATOM 608 O O . GLY A 1 84 ? 4.556 0.468 6.145 1.00 77.75 84 GLY A O 1
ATOM 609 N N . LEU A 1 85 ? 6.288 1.866 5.895 1.00 72.44 85 LEU A N 1
ATOM 610 C CA . LEU A 1 85 ? 7.000 1.439 7.100 1.00 72.44 85 LEU A CA 1
ATOM 611 C C . LEU A 1 85 ? 6.396 2.098 8.351 1.00 72.44 85 LEU A C 1
ATOM 613 O O . LEU A 1 85 ? 6.492 3.310 8.516 1.00 72.44 85 LEU A O 1
ATOM 617 N N . GLY A 1 86 ? 5.823 1.310 9.267 1.00 69.75 86 GLY A N 1
ATOM 618 C CA . GLY A 1 86 ? 5.259 1.813 10.535 1.00 69.75 86 GLY A CA 1
ATOM 619 C C . GLY A 1 86 ? 6.300 2.288 11.561 1.00 69.75 86 GLY A C 1
ATOM 620 O O . GLY A 1 86 ? 5.951 2.870 12.582 1.00 69.75 86 GLY A O 1
ATOM 621 N N . ASN A 1 87 ? 7.584 2.041 11.300 1.00 77.19 87 ASN A N 1
ATOM 622 C CA . ASN A 1 87 ? 8.710 2.329 12.190 1.00 77.19 87 ASN A CA 1
AT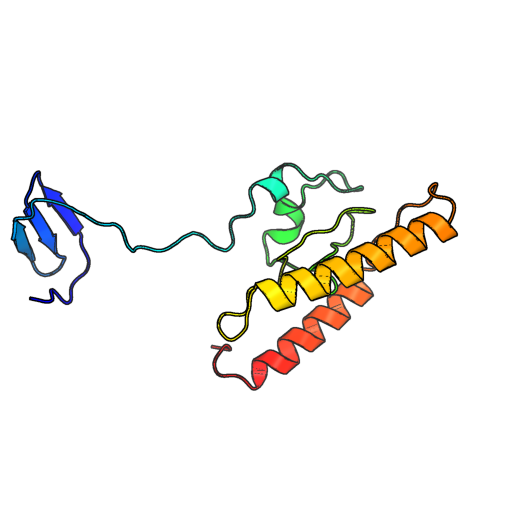OM 623 C C . ASN A 1 87 ? 9.648 3.426 11.653 1.00 77.19 87 ASN A C 1
ATOM 625 O O . ASN A 1 87 ? 10.738 3.626 12.189 1.00 77.19 87 ASN A O 1
ATOM 629 N N . SER A 1 88 ? 9.300 4.084 10.549 1.00 79.75 88 SER A N 1
ATOM 630 C CA . SER A 1 88 ? 10.125 5.117 9.914 1.00 79.75 88 SER A CA 1
ATOM 631 C C . SER A 1 88 ? 9.253 6.209 9.307 1.00 79.75 88 SER A C 1
ATOM 633 O O . SER A 1 88 ? 8.054 6.034 9.116 1.00 79.75 88 SER A O 1
ATOM 635 N N . SER A 1 89 ? 9.849 7.366 9.020 1.00 88.69 89 SER A N 1
ATOM 636 C CA . SER A 1 89 ? 9.106 8.484 8.440 1.00 88.69 89 SER A CA 1
ATOM 637 C C . SER A 1 89 ? 8.665 8.173 7.010 1.00 88.69 89 SER A C 1
ATOM 639 O O . SER A 1 89 ? 9.496 7.875 6.150 1.00 88.69 89 SER A O 1
ATOM 641 N N . MET A 1 90 ? 7.369 8.332 6.731 1.00 89.50 90 MET A N 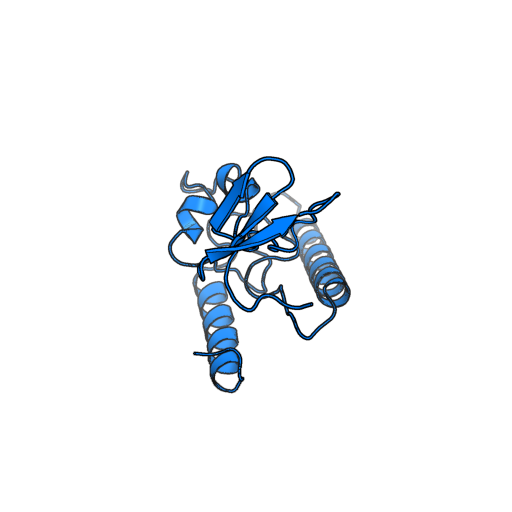1
ATOM 642 C CA . MET A 1 90 ? 6.839 8.254 5.366 1.00 89.50 90 MET A CA 1
ATOM 643 C C . MET A 1 90 ? 7.474 9.314 4.454 1.00 89.50 90 MET A C 1
ATOM 645 O O . MET A 1 90 ? 7.698 9.057 3.277 1.00 89.50 90 MET A O 1
ATOM 649 N N . ILE A 1 91 ? 7.834 10.482 4.999 1.00 92.06 91 ILE A N 1
ATOM 650 C CA . ILE A 1 91 ? 8.485 11.563 4.244 1.00 92.06 91 ILE A CA 1
ATOM 651 C C . ILE A 1 91 ? 9.828 11.092 3.681 1.00 92.06 91 ILE A C 1
ATOM 653 O O . ILE A 1 91 ? 10.102 11.305 2.506 1.00 92.06 91 ILE A O 1
ATOM 657 N N . LEU A 1 92 ? 10.620 10.363 4.474 1.00 91.50 92 LEU A N 1
ATOM 658 C CA . LEU A 1 92 ? 11.896 9.809 4.015 1.00 91.50 92 LEU A CA 1
ATOM 659 C C . LEU A 1 92 ? 11.703 8.845 2.832 1.00 91.50 92 LEU A C 1
ATOM 661 O O . LEU A 1 92 ? 12.493 8.845 1.883 1.00 91.50 92 LEU A O 1
ATOM 665 N N . MET A 1 93 ? 10.646 8.029 2.875 1.00 92.06 93 MET A N 1
ATOM 666 C CA . MET A 1 93 ? 10.306 7.129 1.773 1.00 92.06 93 MET A CA 1
ATOM 667 C C . MET A 1 93 ? 9.871 7.898 0.528 1.00 92.06 93 MET A C 1
ATOM 669 O O . MET A 1 93 ? 10.361 7.602 -0.563 1.00 92.06 93 MET A O 1
ATOM 673 N N . ILE A 1 94 ? 9.018 8.912 0.692 1.00 94.56 94 ILE A N 1
ATOM 674 C CA . ILE A 1 94 ? 8.583 9.796 -0.393 1.00 94.56 94 ILE A CA 1
ATOM 675 C C . ILE A 1 94 ? 9.796 10.461 -1.046 1.00 94.56 94 ILE A C 1
ATOM 677 O O . ILE A 1 94 ? 9.965 10.339 -2.254 1.00 94.56 94 ILE A O 1
ATOM 681 N N . GLU A 1 95 ? 10.680 11.098 -0.278 1.00 95.38 95 GLU A N 1
ATOM 682 C CA . GLU A 1 95 ? 11.882 11.765 -0.798 1.00 95.38 95 GLU A CA 1
ATOM 683 C C . GLU A 1 95 ? 12.800 10.792 -1.548 1.00 95.38 95 GLU A C 1
ATOM 685 O O . GLU A 1 95 ? 13.268 11.084 -2.652 1.00 95.38 95 GLU A O 1
ATOM 690 N N . SER A 1 96 ? 13.008 9.595 -0.994 1.00 94.00 96 SER A N 1
ATOM 691 C CA . SER A 1 96 ? 13.802 8.546 -1.643 1.00 94.00 96 SER A CA 1
ATOM 692 C C . SER A 1 96 ? 13.191 8.111 -2.980 1.00 94.00 96 SER A C 1
ATOM 694 O O . SER A 1 96 ? 13.911 7.931 -3.967 1.00 94.00 96 SER A O 1
ATOM 696 N N . GLN A 1 97 ? 11.865 7.970 -3.044 1.00 95.25 97 GLN A N 1
ATOM 697 C CA . GLN A 1 97 ? 11.166 7.603 -4.274 1.00 95.25 97 GLN A CA 1
ATOM 698 C C . GLN A 1 97 ? 11.088 8.753 -5.282 1.00 95.25 97 GLN A C 1
ATOM 700 O O . GLN A 1 97 ? 11.204 8.500 -6.480 1.00 95.25 97 GLN A O 1
ATOM 705 N N . LEU A 1 98 ? 10.969 10.004 -4.832 1.00 96.69 98 LEU A N 1
ATOM 706 C CA . LEU A 1 98 ? 11.038 11.185 -5.694 1.00 96.69 98 LEU A CA 1
ATOM 707 C C . LEU A 1 98 ? 12.418 11.304 -6.350 1.00 96.69 98 LEU A C 1
ATOM 709 O O . LEU A 1 98 ? 12.498 11.532 -7.556 1.00 96.69 98 LEU A O 1
ATOM 713 N N . ASN A 1 99 ? 13.497 11.063 -5.599 1.00 96.62 99 ASN A N 1
ATOM 714 C CA . ASN A 1 99 ? 14.853 11.014 -6.152 1.00 96.62 99 ASN A CA 1
ATOM 715 C C . ASN A 1 99 ? 14.997 9.907 -7.208 1.00 96.62 99 ASN A C 1
ATOM 717 O O . ASN A 1 99 ? 15.570 10.133 -8.277 1.00 96.62 99 ASN A O 1
ATOM 721 N N . TYR A 1 100 ? 14.433 8.725 -6.944 1.00 94.75 100 TYR A N 1
ATOM 722 C CA . TYR A 1 100 ? 14.410 7.624 -7.908 1.00 94.75 100 TYR A CA 1
ATOM 723 C C . TYR A 1 100 ? 13.597 7.963 -9.170 1.00 94.75 100 TYR A C 1
ATOM 725 O O . TYR A 1 100 ? 14.046 7.695 -10.282 1.00 94.75 100 TYR A O 1
ATOM 733 N N . MET A 1 101 ? 12.434 8.599 -9.018 1.00 95.25 101 MET A N 1
ATOM 734 C CA . MET A 1 101 ? 11.585 9.042 -10.127 1.00 95.25 101 MET A CA 1
ATOM 735 C C . MET A 1 101 ? 12.258 10.135 -10.967 1.00 95.25 101 MET A C 1
ATOM 737 O O . MET A 1 101 ? 12.185 10.098 -12.194 1.00 95.25 101 MET A O 1
ATOM 741 N N . ALA A 1 102 ? 12.956 11.081 -10.337 1.00 95.94 102 ALA A N 1
ATOM 742 C CA . ALA A 1 102 ? 13.722 12.101 -11.045 1.00 95.94 102 ALA A CA 1
ATOM 743 C C . ALA A 1 102 ? 14.830 11.479 -11.911 1.00 95.94 102 ALA A C 1
ATOM 745 O O . ALA A 1 102 ? 15.018 11.885 -13.060 1.00 95.94 102 ALA A O 1
ATOM 746 N N . ASP A 1 103 ? 15.535 10.467 -11.394 1.00 94.69 103 ASP A N 1
ATOM 747 C CA . ASP A 1 103 ? 16.519 9.729 -12.187 1.00 94.69 103 ASP A CA 1
ATOM 748 C C . ASP A 1 103 ? 15.866 8.922 -13.317 1.00 94.69 103 ASP A C 1
ATOM 750 O O . ASP A 1 103 ? 16.313 8.991 -14.460 1.00 94.69 103 ASP A O 1
ATOM 754 N N . TYR A 1 104 ? 14.747 8.250 -13.045 1.00 93.19 104 TYR A N 1
ATOM 755 C CA . TYR A 1 104 ? 13.964 7.546 -14.062 1.00 93.19 104 TYR A CA 1
ATOM 756 C C . TYR A 1 104 ? 13.549 8.464 -15.228 1.00 93.19 104 TYR A C 1
ATOM 758 O O . TYR A 1 104 ? 13.756 8.125 -16.395 1.00 93.19 104 TYR A O 1
ATOM 766 N N . MET A 1 105 ? 13.028 9.660 -14.931 1.00 92.88 105 MET A N 1
ATOM 767 C CA . MET A 1 105 ? 12.664 10.651 -15.952 1.00 92.88 105 MET A CA 1
ATOM 768 C C . MET A 1 105 ? 13.882 11.143 -16.743 1.00 92.88 105 MET A C 1
ATOM 770 O O . MET A 1 105 ? 13.803 11.309 -17.961 1.00 92.88 105 MET A O 1
ATOM 774 N N . ARG A 1 106 ? 15.031 11.333 -16.080 1.00 93.81 106 ARG A N 1
ATOM 775 C CA . ARG A 1 106 ? 16.288 11.685 -16.755 1.00 93.81 106 ARG A CA 1
ATOM 776 C C . ARG A 1 106 ? 16.707 10.600 -17.747 1.00 93.81 106 ARG A C 1
ATOM 778 O O . ARG A 1 106 ? 17.072 10.929 -18.873 1.00 93.81 106 ARG A O 1
ATOM 785 N N . GLN A 1 107 ? 16.605 9.327 -17.363 1.00 92.38 107 GLN A N 1
ATOM 786 C CA . GLN A 1 107 ? 16.908 8.202 -18.255 1.00 92.38 107 GLN A CA 1
ATOM 787 C C . GLN A 1 107 ? 15.962 8.155 -19.462 1.00 92.38 107 GLN A C 1
ATOM 789 O O . GLN A 1 107 ? 16.425 7.965 -20.585 1.00 92.38 107 GLN A O 1
ATOM 794 N N . LEU A 1 108 ? 14.661 8.406 -19.276 1.00 91.38 108 LEU A N 1
ATOM 795 C CA . LEU A 1 108 ? 13.726 8.544 -20.402 1.00 91.38 108 LEU A CA 1
ATOM 796 C C . LEU A 1 108 ? 14.141 9.661 -21.372 1.00 91.38 108 LEU A C 1
ATOM 798 O O . LEU A 1 108 ? 14.051 9.480 -22.589 1.00 91.38 108 LEU A O 1
ATOM 802 N N . GLY A 1 109 ? 14.631 10.786 -20.843 1.00 91.38 109 GLY A N 1
ATOM 803 C CA . GLY A 1 109 ? 15.176 11.887 -21.638 1.00 91.38 109 GLY A CA 1
ATOM 804 C C . GLY A 1 109 ? 16.405 11.481 -22.459 1.00 91.38 109 GLY A C 1
ATOM 805 O O . GLY A 1 109 ? 16.450 11.745 -23.658 1.00 91.38 109 GLY A O 1
ATOM 806 N N . VAL A 1 110 ? 17.365 10.774 -21.850 1.00 93.44 110 VAL A N 1
ATOM 807 C CA . VAL A 1 110 ? 18.567 10.249 -22.536 1.00 93.44 110 VAL A CA 1
ATOM 808 C C . VAL A 1 110 ? 18.199 9.284 -23.665 1.00 93.44 110 VAL A C 1
ATOM 810 O O . VAL A 1 110 ? 18.817 9.302 -24.726 1.00 93.44 110 VAL A O 1
ATOM 813 N N . LEU A 1 111 ? 17.157 8.475 -23.469 1.00 92.12 111 LEU A N 1
ATOM 814 C CA . LEU A 1 111 ? 16.650 7.535 -24.472 1.00 92.12 111 LEU A CA 1
ATOM 815 C C . LEU A 1 111 ? 15.774 8.206 -25.551 1.00 92.12 111 LEU A C 1
ATOM 817 O O . LEU A 1 111 ? 15.188 7.525 -26.394 1.00 92.12 111 LEU A O 1
ATOM 821 N N . GLY A 1 112 ? 15.673 9.538 -25.538 1.00 88.88 112 GLY A N 1
ATOM 822 C CA . GLY A 1 112 ? 15.005 10.326 -26.572 1.00 88.88 112 GLY A CA 1
ATOM 823 C C . GLY A 1 112 ? 13.481 10.388 -26.456 1.00 88.88 112 GLY A C 1
ATOM 824 O O . GLY A 1 112 ? 12.825 10.744 -27.433 1.00 88.88 112 GLY A O 1
ATOM 825 N N . GLY A 1 113 ? 12.898 10.022 -25.306 1.00 79.25 113 GLY A N 1
ATOM 826 C CA . GLY A 1 113 ? 11.465 10.192 -25.012 1.00 79.25 113 GLY A CA 1
ATOM 827 C C . GLY A 1 113 ? 10.494 9.354 -25.858 1.00 79.25 113 GLY A C 1
ATOM 828 O O . GLY A 1 113 ? 9.284 9.500 -25.723 1.00 79.25 113 GLY A O 1
ATOM 829 N N . LYS A 1 114 ? 11.004 8.471 -26.724 1.00 83.44 114 LYS A N 1
ATOM 830 C CA . LYS A 1 114 ? 10.213 7.599 -27.617 1.00 83.44 114 LYS A CA 1
ATOM 831 C C . LYS A 1 114 ? 10.236 6.133 -27.191 1.00 83.44 114 LYS A C 1
ATOM 833 O O . LYS A 1 114 ? 9.901 5.249 -27.974 1.00 83.44 114 LYS A O 1
ATOM 838 N N . VAL A 1 115 ? 10.666 5.874 -25.961 1.00 88.06 115 VAL A N 1
ATOM 839 C CA . VAL A 1 115 ? 10.758 4.532 -25.392 1.00 88.06 115 VAL A CA 1
ATOM 840 C C . VAL A 1 115 ? 9.850 4.411 -24.180 1.00 88.06 115 VAL A C 1
ATOM 842 O O . VAL A 1 115 ? 9.600 5.377 -23.457 1.00 88.06 115 VAL A O 1
ATOM 845 N N . ALA A 1 116 ? 9.377 3.196 -23.950 1.00 90.56 116 ALA A N 1
ATOM 846 C CA . ALA A 1 116 ? 8.647 2.836 -22.752 1.00 90.56 116 ALA A CA 1
ATOM 847 C C . ALA A 1 116 ? 9.575 1.993 -21.874 1.00 90.56 116 ALA A C 1
ATOM 849 O O . ALA A 1 116 ? 10.096 0.970 -22.325 1.00 90.56 116 ALA A O 1
ATOM 850 N N . LEU A 1 117 ? 9.810 2.421 -20.634 1.00 91.50 117 LEU A N 1
ATOM 851 C CA . LEU A 1 117 ? 10.558 1.616 -19.674 1.00 91.50 117 LEU A CA 1
ATOM 852 C C . LEU A 1 117 ? 9.566 0.802 -18.849 1.00 91.50 117 LEU A C 1
ATOM 854 O O . LEU A 1 117 ? 8.644 1.345 -18.245 1.00 91.50 117 LEU A O 1
ATOM 858 N N . ALA A 1 118 ? 9.767 -0.512 -18.828 1.00 92.19 118 ALA A N 1
ATOM 859 C CA . ALA A 1 118 ? 8.983 -1.446 -18.033 1.00 92.19 118 ALA A CA 1
ATOM 860 C C . ALA A 1 118 ? 9.899 -2.205 -17.072 1.00 92.19 118 ALA A C 1
ATOM 862 O O . ALA A 1 118 ? 11.006 -2.620 -17.434 1.00 92.19 118 ALA A O 1
ATOM 863 N N . ALA A 1 119 ? 9.425 -2.424 -15.847 1.00 94.12 119 ALA A N 1
ATOM 864 C CA . ALA A 1 119 ? 10.135 -3.261 -14.895 1.00 94.12 119 ALA A CA 1
ATOM 865 C C . ALA A 1 119 ? 10.151 -4.715 -15.389 1.00 94.12 119 ALA A C 1
ATOM 867 O O . ALA A 1 119 ? 9.114 -5.303 -15.695 1.00 94.12 119 ALA A O 1
ATOM 868 N N . ARG A 1 120 ? 11.345 -5.316 -15.451 1.00 95.75 120 ARG A N 1
ATOM 869 C CA . ARG A 1 120 ? 11.487 -6.736 -15.795 1.00 95.75 120 ARG A CA 1
ATOM 870 C C . ARG A 1 120 ? 10.892 -7.587 -14.664 1.00 95.75 120 ARG A C 1
ATOM 872 O O . ARG A 1 120 ? 11.285 -7.368 -13.514 1.00 95.75 120 ARG A O 1
ATOM 879 N N . PRO A 1 121 ? 10.058 -8.606 -14.951 1.00 95.44 121 PRO A N 1
ATOM 880 C CA . PRO A 1 121 ? 9.524 -9.500 -13.919 1.00 95.44 121 PRO A CA 1
ATOM 881 C C . PRO A 1 121 ? 10.613 -10.120 -13.032 1.00 95.44 121 PRO A C 1
ATOM 883 O O . PRO A 1 121 ? 10.472 -10.193 -11.816 1.00 95.44 121 PRO A O 1
ATOM 886 N N . SER A 1 122 ? 11.762 -10.480 -13.613 1.00 97.56 122 SER A N 1
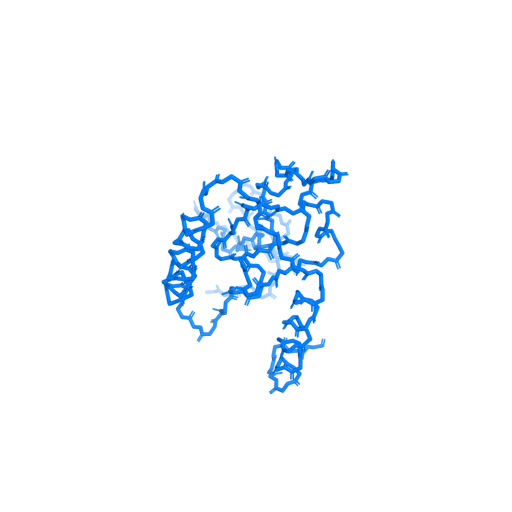ATOM 887 C CA . SER A 1 122 ? 12.905 -11.011 -12.860 1.00 97.56 122 SER A CA 1
ATOM 888 C C . SER A 1 122 ? 13.476 -10.023 -11.835 1.00 97.56 122 SER A C 1
ATOM 890 O O . SER A 1 122 ? 13.870 -10.447 -10.748 1.00 97.56 122 SER A O 1
ATOM 892 N N . ALA A 1 123 ? 13.489 -8.721 -12.142 1.00 97.25 123 ALA A N 1
ATOM 893 C CA . ALA A 1 123 ? 13.958 -7.680 -11.229 1.00 97.25 123 ALA A CA 1
ATOM 894 C C . ALA A 1 123 ? 12.971 -7.457 -10.074 1.00 97.25 123 ALA A C 1
ATOM 896 O O . ALA A 1 123 ? 13.396 -7.336 -8.926 1.00 97.25 123 ALA A O 1
ATOM 897 N N . ILE A 1 124 ? 11.664 -7.469 -10.363 1.00 96.69 124 ILE A N 1
ATOM 898 C CA . ILE A 1 124 ? 10.608 -7.416 -9.339 1.00 96.69 124 ILE A CA 1
ATOM 899 C C . ILE A 1 124 ? 10.730 -8.618 -8.403 1.00 96.69 124 ILE A C 1
ATOM 901 O O . ILE A 1 124 ? 10.767 -8.451 -7.185 1.00 96.69 124 ILE A O 1
ATOM 905 N N . ASN A 1 125 ? 10.860 -9.824 -8.957 1.00 95.75 125 ASN A N 1
ATOM 906 C CA . ASN A 1 125 ? 10.967 -11.050 -8.171 1.00 95.75 125 ASN A CA 1
ATOM 907 C C . ASN A 1 125 ? 12.224 -11.055 -7.293 1.00 95.75 125 ASN A C 1
ATOM 909 O O . ASN A 1 125 ? 12.163 -11.447 -6.130 1.00 95.75 125 ASN A O 1
ATOM 913 N N . ALA A 1 126 ? 13.365 -10.605 -7.825 1.00 97.44 126 ALA A N 1
ATOM 914 C CA . ALA A 1 126 ? 14.601 -10.487 -7.054 1.00 97.44 126 ALA A CA 1
ATOM 915 C C . ALA A 1 126 ? 14.465 -9.482 -5.899 1.00 97.44 126 ALA A C 1
ATOM 917 O O . ALA A 1 126 ? 14.855 -9.795 -4.775 1.00 97.44 126 ALA A O 1
ATOM 918 N N . TRP A 1 127 ? 13.868 -8.316 -6.161 1.00 96.19 127 TRP A N 1
ATOM 919 C CA . TRP A 1 127 ? 13.614 -7.302 -5.139 1.00 96.19 127 TRP A CA 1
ATOM 920 C C . TRP A 1 127 ? 12.680 -7.816 -4.040 1.00 96.19 127 TRP A C 1
ATOM 922 O O . TRP A 1 127 ? 13.014 -7.722 -2.862 1.00 96.19 127 TRP A O 1
ATOM 932 N N . ASN A 1 128 ? 11.546 -8.417 -4.409 1.00 93.94 128 ASN A N 1
ATOM 933 C CA . ASN A 1 128 ? 10.593 -8.939 -3.430 1.00 93.94 128 ASN A CA 1
ATOM 934 C C . ASN A 1 128 ? 11.206 -10.060 -2.591 1.00 93.94 128 ASN A C 1
ATOM 936 O O . ASN A 1 128 ? 11.083 -10.015 -1.374 1.00 93.94 128 ASN A O 1
ATOM 940 N N . ARG A 1 129 ? 11.957 -11.000 -3.187 1.00 95.12 129 ARG A N 1
ATOM 941 C CA . ARG A 1 129 ? 12.685 -12.015 -2.403 1.00 95.12 129 ARG A CA 1
ATOM 942 C C . ARG A 1 129 ? 13.647 -11.391 -1.394 1.00 95.12 129 ARG A C 1
ATOM 944 O O . ARG A 1 129 ? 13.726 -11.861 -0.268 1.00 95.12 129 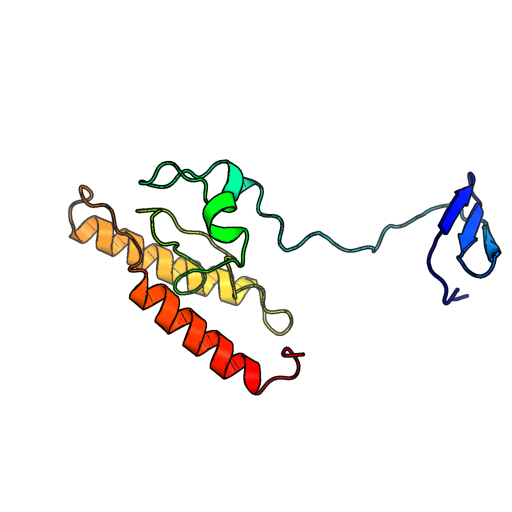ARG A O 1
ATOM 951 N N . GLN A 1 130 ? 14.362 -10.334 -1.779 1.00 95.62 130 GLN A N 1
ATOM 952 C CA . GLN A 1 130 ? 15.262 -9.632 -0.865 1.00 95.62 130 GLN A CA 1
ATOM 953 C C . GLN A 1 130 ? 14.502 -8.962 0.289 1.00 95.62 130 GLN A C 1
ATOM 955 O O . GLN A 1 130 ? 14.970 -9.006 1.425 1.00 95.62 130 GLN A O 1
ATOM 960 N N . VAL A 1 131 ? 13.355 -8.336 0.006 1.00 92.44 131 VAL A N 1
ATOM 961 C CA . VAL A 1 131 ? 12.491 -7.732 1.032 1.00 92.44 131 VAL A CA 1
ATOM 962 C C . VAL A 1 131 ? 11.967 -8.803 1.989 1.00 92.44 131 VAL A C 1
ATOM 964 O O . VAL A 1 131 ? 12.143 -8.658 3.195 1.00 92.44 131 VAL A O 1
ATOM 967 N N . GLN A 1 132 ? 11.426 -9.904 1.464 1.00 91.31 132 GLN A N 1
ATOM 968 C CA . GLN A 1 132 ? 10.890 -11.008 2.267 1.00 91.31 132 GLN A CA 1
ATOM 969 C C . GLN A 1 132 ? 11.971 -11.659 3.145 1.00 91.31 132 GLN A C 1
ATOM 971 O O . GLN A 1 132 ? 11.801 -11.758 4.356 1.00 91.31 132 GLN A O 1
ATOM 976 N N . ALA A 1 133 ? 13.151 -11.956 2.590 1.00 93.62 133 ALA A N 1
ATOM 977 C CA . ALA A 1 133 ? 14.272 -12.508 3.360 1.00 93.62 133 ALA A CA 1
ATOM 978 C C . ALA A 1 133 ? 14.762 -11.571 4.484 1.00 93.62 133 ALA A C 1
ATOM 980 O O . ALA A 1 133 ? 15.310 -12.017 5.491 1.00 93.62 133 ALA A O 1
ATOM 981 N N . ARG A 1 134 ? 14.595 -10.249 4.327 1.00 90.94 134 ARG A N 1
ATOM 982 C CA . ARG A 1 134 ? 14.880 -9.282 5.400 1.00 90.94 134 ARG A CA 1
ATOM 983 C C . ARG A 1 134 ? 13.782 -9.268 6.461 1.00 90.94 134 ARG A C 1
ATOM 985 O O . ARG A 1 134 ? 14.116 -9.129 7.634 1.00 90.94 134 ARG A O 1
ATOM 992 N N . MET A 1 135 ? 12.518 -9.415 6.062 1.00 89.56 135 MET A N 1
ATOM 993 C CA . MET A 1 135 ? 11.367 -9.464 6.972 1.00 89.56 135 MET A CA 1
ATOM 994 C C . MET A 1 135 ? 11.401 -10.687 7.892 1.00 89.56 135 MET A C 1
ATOM 996 O O . MET A 1 135 ? 11.045 -10.547 9.060 1.00 89.56 135 MET A O 1
ATOM 1000 N N . GLU A 1 136 ? 11.914 -11.833 7.427 1.00 91.25 136 GLU A N 1
ATOM 1001 C CA . GLU A 1 136 ? 12.039 -13.074 8.218 1.00 91.25 136 GLU A CA 1
ATOM 1002 C C . GLU A 1 136 ? 12.744 -12.891 9.572 1.00 91.25 136 GLU A C 1
ATOM 1004 O O . GLU A 1 136 ? 12.481 -13.626 10.518 1.00 91.25 136 GLU A O 1
ATOM 1009 N N . ARG A 1 137 ? 13.646 -11.909 9.681 1.00 88.94 137 ARG A N 1
ATOM 1010 C CA . ARG A 1 137 ? 14.428 -11.633 10.899 1.00 88.94 137 ARG A CA 1
ATOM 1011 C C . ARG A 1 137 ? 13.804 -10.561 11.792 1.00 88.94 137 ARG A C 1
ATOM 1013 O O . ARG A 1 137 ? 14.487 -10.018 12.659 1.00 88.94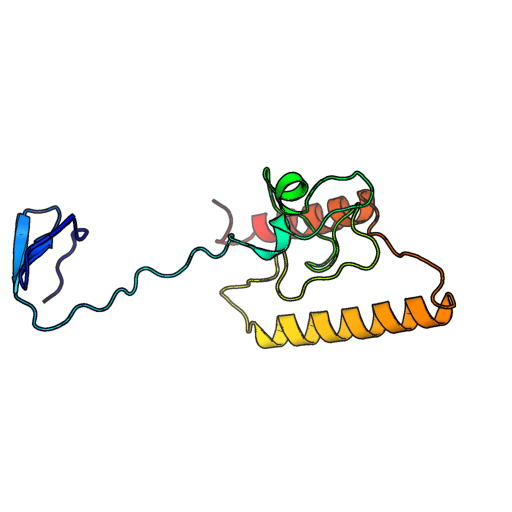 137 ARG A O 1
ATOM 1020 N N . THR A 1 138 ? 12.554 -10.191 11.542 1.00 87.88 138 THR A N 1
ATOM 1021 C CA . THR A 1 138 ? 11.874 -9.094 12.235 1.00 87.88 138 THR A CA 1
ATOM 1022 C C . THR A 1 138 ? 10.645 -9.590 12.983 1.00 87.88 138 THR A C 1
ATOM 1024 O O . THR A 1 138 ? 10.119 -10.658 12.698 1.00 87.88 138 THR A O 1
ATOM 1027 N N . VAL A 1 139 ? 10.148 -8.771 13.909 1.00 86.12 139 VAL A N 1
ATOM 1028 C CA . VAL A 1 139 ? 8.882 -9.014 14.625 1.00 86.12 139 VAL A CA 1
ATOM 1029 C C . VAL A 1 139 ? 7.636 -8.828 13.746 1.00 86.12 139 VAL A C 1
ATOM 1031 O O . VAL A 1 139 ? 6.522 -8.997 14.223 1.00 86.12 139 VAL A O 1
ATOM 1034 N N . TRP A 1 140 ? 7.816 -8.451 12.476 1.00 79.25 140 TRP A N 1
ATOM 1035 C CA . TRP A 1 140 ? 6.744 -8.160 11.519 1.00 79.25 140 TRP A CA 1
ATOM 1036 C C . TRP A 1 140 ? 6.410 -9.346 10.607 1.00 79.25 140 TRP A C 1
ATOM 1038 O O . TRP A 1 140 ? 5.685 -9.175 9.631 1.00 79.25 140 TRP A O 1
ATOM 1048 N N . ASN A 1 141 ? 6.958 -10.527 10.903 1.00 71.50 141 ASN A N 1
ATOM 1049 C CA . ASN A 1 141 ? 6.639 -11.776 10.225 1.00 71.50 141 ASN A CA 1
ATOM 1050 C C . ASN A 1 141 ? 5.927 -12.701 11.223 1.00 71.50 141 ASN A C 1
ATOM 1052 O O . ASN A 1 141 ? 6.483 -12.986 12.286 1.00 71.50 141 ASN A O 1
ATOM 1056 N N . THR A 1 142 ? 4.710 -13.130 10.897 1.00 55.12 142 THR A N 1
ATOM 1057 C CA . THR A 1 142 ? 3.882 -14.055 11.695 1.00 55.12 142 THR A CA 1
ATOM 1058 C C . THR A 1 142 ? 3.490 -15.257 10.869 1.00 55.12 142 THR A C 1
ATOM 1060 O O . THR A 1 142 ? 3.080 -15.026 9.709 1.00 55.12 142 THR A O 1
#

pLDDT: mean 91.74, std 7.16, range [55.12, 98.0]

Secondary structure (DSSP, 8-state):
----S-EEEEETTEEEETTS-EEE-S---------SS--TTTTT-B-TTS-BHHHHHTT----BTTTB-TT-TT---SS-TT---TTS-HHHHHHHHHHHHHHHHHHHHHTTT-------HHHHHHHHHHHHHHHTTSTT--

Solvent-accessible surface area (backbone atoms only — not comparable to full-atom values): 8739 Å² total; per-residue (Å²): 140,85,78,99,48,57,82,69,47,75,58,86,51,34,39,32,27,69,82,69,53,73,45,78,50,98,76,84,80,89,83,84,77,77,78,83,84,69,55,80,63,27,72,72,41,65,26,84,84,74,44,30,46,39,72,72,29,71,92,56,68,70,29,36,90,18,31,30,32,63,57,31,54,78,48,73,46,76,80,27,48,98,46,85,52,94,88,54,64,63,66,60,49,44,54,54,46,50,55,50,48,55,51,53,53,50,51,41,54,76,64,65,67,82,67,75,60,56,47,52,63,68,55,27,51,51,44,47,52,54,52,50,66,58,39,72,82,40,92,86,56,131

Nearest PDB structures (foldseek):
  7v8s-assembly1_B  TM=8.033E-01  e=1.751E-04  Thermocrispum municipale
  3uoz-assembly1_A  TM=8.461E-01  e=7.172E-04  Pseudomonas putida
  6jdk-assembly1_A  TM=7.798E-01  e=5.483E-04  Parvibaculum lavamentivorans DS-1
  6jdk-assembly2_B  TM=7.733E-01  e=1.003E-03  Parvibaculum lavamentivorans DS-1
  3up4-assembly3_A  TM=8.183E-01  e=2.746E-03  Pseudomonas putida

Foldseek 3Di:
DDDPFDFDDDDPQWTAGPVRDIDGHPDDDPPPDDDPPDDVCQQVQAFPVRDGNCRVAVVHFFDQLQFADARRWPGTDQNGPPLPDPVDDSVVSNVVVVVVVVVVVVVCVVVPVPDTDHDDPVNRVVRVVVSVVVCVPDPNDD